Protein AF-A0A943MJM2-F1 (afdb_monomer)

Foldseek 3Di:
DVVVVVVVVVVVVVVVVVVPPPPPDPDDDPDPDDDPVLVVVVVVVVVVVVVPDDDPDQPPCPPPDDPPDDDDDDDPCVPVPDPDDDDPPPDDDD

Secondary structure (DSSP, 8-state):
-HHHHHHHHHHHHHHHHHTTTS----SPPSSSS--HHHHHHHHHHHHHHHHH------GGG--SPPTT------SGGGTS---S-SSTT-PPP-

Sequence (94 aa):
MKRLRKVVSLLLACSMIAGSTVTTALAASPTDEISEREIRNAELSRSVAAQGMVLLENENNALPIPQRSKIALYGVGAYASVKGGTGSGDVNQR

Radius of gyration: 25.71 Å; Cα contacts (8 Å, |Δi|>4): 10; chains: 1; bounding box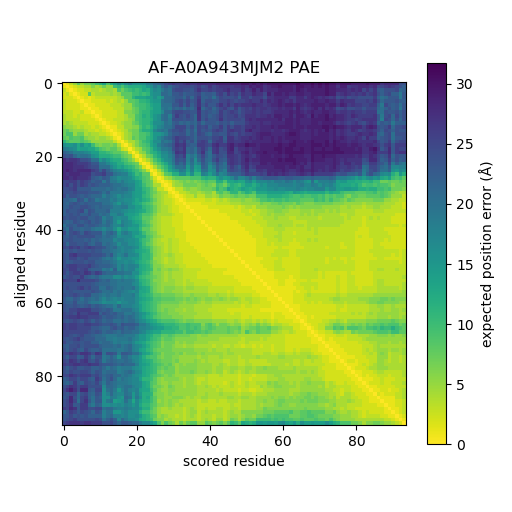: 44×50×71 Å

pLDDT: mean 84.32, std 15.55, range [47.06, 98.38]

Solvent-accessible surface area (backbone atoms only — not comparable to full-atom values): 6552 Å² total; per-residue (Å²): 114,74,66,58,54,54,53,54,54,50,53,57,54,52,54,61,63,72,62,64,87,77,72,86,78,88,70,78,74,96,58,92,69,87,48,72,67,51,56,55,48,51,55,50,50,54,53,52,54,61,70,69,61,78,86,86,79,68,68,92,61,62,64,77,73,64,85,92,62,92,78,88,88,76,68,66,59,76,83,58,64,80,90,68,68,83,62,95,79,58,63,90,85,125

Mean predicted aligned error: 11.88 Å

Structure (mmCIF, N/CA/C/O backbone):
data_AF-A0A943MJM2-F1
#
_entry.id   AF-A0A943MJM2-F1
#
loop_
_atom_site.group_PDB
_atom_site.id
_atom_site.type_symbol
_atom_site.label_atom_id
_atom_site.label_alt_id
_atom_site.label_comp_id
_atom_site.label_asym_id
_atom_site.label_entity_id
_atom_site.label_seq_id
_atom_site.pdbx_PDB_ins_code
_atom_site.Cartn_x
_atom_site.Cartn_y
_atom_site.Cartn_z
_atom_site.occupancy
_atom_site.B_iso_or_equiv
_atom_site.auth_seq_id
_atom_site.auth_comp_id
_atom_site.auth_asym_id
_atom_site.auth_atom_id
_atom_site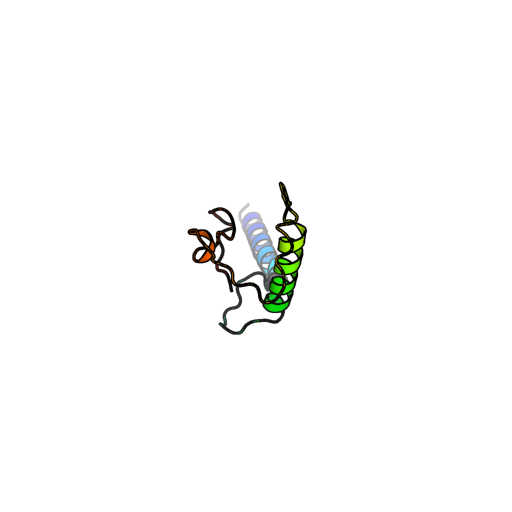.pdbx_PDB_model_num
ATOM 1 N N . MET A 1 1 ? 27.928 34.908 -46.972 1.00 57.44 1 MET A N 1
ATOM 2 C CA . MET A 1 1 ? 26.794 34.392 -46.158 1.00 57.44 1 MET A CA 1
ATOM 3 C C . MET A 1 1 ? 26.426 32.920 -46.402 1.00 57.44 1 MET A C 1
ATOM 5 O O . MET A 1 1 ? 26.147 32.225 -45.436 1.00 57.44 1 MET A O 1
ATOM 9 N N . LYS A 1 2 ? 26.434 32.398 -47.643 1.00 61.47 2 LYS A N 1
ATOM 10 C CA . LYS A 1 2 ? 26.038 30.995 -47.925 1.00 61.47 2 LYS A CA 1
ATOM 11 C C . LYS A 1 2 ? 26.984 29.932 -47.333 1.00 61.47 2 LYS A C 1
ATOM 13 O O . LYS A 1 2 ? 26.514 28.898 -46.882 1.00 61.47 2 LYS A O 1
ATOM 18 N N . ARG A 1 3 ? 28.300 30.193 -47.293 1.00 70.31 3 ARG A N 1
ATOM 19 C CA . ARG A 1 3 ? 29.290 29.283 -46.677 1.00 70.31 3 ARG A CA 1
ATOM 20 C C . ARG A 1 3 ? 29.182 29.238 -45.148 1.00 70.31 3 ARG A C 1
ATOM 22 O O . ARG A 1 3 ? 29.215 28.158 -44.585 1.00 70.31 3 ARG A O 1
ATOM 29 N N . LEU A 1 4 ? 28.943 30.381 -44.502 1.00 73.12 4 LEU A N 1
ATOM 30 C CA . LEU A 1 4 ? 28.768 30.463 -43.047 1.00 73.12 4 LEU A CA 1
ATOM 31 C C . LEU A 1 4 ? 27.546 29.662 -42.568 1.00 73.12 4 LEU A C 1
ATOM 33 O O . LEU A 1 4 ? 27.644 28.914 -41.607 1.00 73.12 4 LEU A O 1
ATOM 37 N N . ARG A 1 5 ? 26.429 29.725 -43.307 1.00 65.38 5 ARG A N 1
ATOM 38 C CA . ARG A 1 5 ? 25.230 28.917 -43.025 1.00 65.38 5 ARG A CA 1
ATOM 39 C C . ARG A 1 5 ? 25.492 27.408 -43.102 1.00 65.38 5 ARG A C 1
ATOM 41 O O . ARG A 1 5 ? 24.973 26.680 -42.269 1.00 65.38 5 ARG A O 1
ATOM 48 N N . LYS A 1 6 ? 26.326 26.958 -44.051 1.00 66.69 6 LYS A N 1
ATOM 49 C CA . LYS A 1 6 ? 26.714 25.542 -44.193 1.00 66.69 6 LYS A CA 1
ATOM 50 C C . LYS A 1 6 ? 27.622 25.058 -43.058 1.00 66.69 6 LYS A C 1
ATOM 52 O O . LYS A 1 6 ? 27.500 23.918 -42.630 1.00 66.69 6 LYS A O 1
ATOM 57 N N . VAL A 1 7 ? 28.517 25.918 -42.569 1.00 77.75 7 VAL A N 1
ATOM 58 C CA . VAL A 1 7 ? 29.408 25.589 -41.443 1.00 77.75 7 VAL A CA 1
ATOM 59 C C . VAL A 1 7 ? 28.622 25.530 -40.134 1.00 77.75 7 VAL A C 1
ATOM 61 O O . VAL A 1 7 ? 28.785 24.586 -39.370 1.00 77.75 7 VAL A O 1
ATOM 64 N N . VAL A 1 8 ? 27.706 26.478 -39.911 1.00 74.38 8 VAL A N 1
ATOM 65 C CA . VAL A 1 8 ? 26.842 26.487 -38.720 1.00 74.38 8 VAL A CA 1
ATOM 66 C C . VAL A 1 8 ? 25.896 25.281 -38.704 1.00 74.38 8 VAL A C 1
ATOM 68 O O . VAL A 1 8 ? 25.760 24.640 -37.666 1.00 74.38 8 VAL A O 1
ATOM 71 N N . SER A 1 9 ? 25.296 24.907 -39.842 1.00 68.19 9 SER A N 1
ATOM 72 C CA . SER A 1 9 ? 24.442 23.711 -39.913 1.00 68.19 9 SER A CA 1
ATOM 73 C C . SER A 1 9 ? 25.217 22.412 -39.681 1.00 68.19 9 SER A C 1
ATOM 75 O O . SER A 1 9 ? 24.691 21.492 -39.065 1.00 68.19 9 SER A O 1
ATOM 77 N N . LEU A 1 10 ? 26.467 22.335 -40.154 1.00 75.62 10 LEU A N 1
ATOM 78 C CA . LEU A 1 10 ? 27.314 21.156 -39.965 1.00 75.62 10 LEU A CA 1
ATOM 79 C C . LEU A 1 10 ? 27.762 21.010 -38.503 1.00 75.62 10 LEU A C 1
ATOM 81 O O . LEU A 1 10 ? 27.735 19.909 -37.966 1.00 75.62 10 LEU A O 1
ATOM 85 N N . LEU A 1 11 ? 28.107 22.118 -37.839 1.00 72.69 11 LEU A N 1
ATOM 86 C CA . LEU A 1 11 ? 28.460 22.118 -36.416 1.00 72.69 11 LEU A CA 1
ATOM 87 C C . LEU A 1 11 ? 27.279 21.709 -35.525 1.00 72.69 11 LEU A C 1
ATOM 89 O O . LEU A 1 11 ? 27.471 20.942 -34.585 1.00 72.69 11 LEU A O 1
ATOM 93 N N . LEU A 1 12 ? 26.063 22.163 -35.846 1.00 70.56 12 LEU A N 1
ATOM 94 C CA . LEU A 1 12 ? 24.854 21.783 -35.110 1.00 70.56 12 LEU A CA 1
ATOM 95 C C . LEU A 1 12 ? 24.478 20.305 -35.322 1.00 70.56 12 LEU A C 1
ATOM 97 O O . LEU A 1 12 ? 24.019 19.644 -34.397 1.00 70.56 12 LEU A O 1
ATOM 101 N N . ALA A 1 13 ? 24.704 19.759 -36.520 1.00 68.38 13 ALA A N 1
ATOM 102 C CA . ALA A 1 13 ? 24.493 18.335 -36.777 1.00 68.38 13 ALA A CA 1
ATOM 103 C C . ALA A 1 13 ? 25.513 17.460 -36.023 1.00 68.38 13 ALA A C 1
ATOM 105 O O . ALA A 1 13 ? 25.144 16.442 -35.441 1.00 68.38 13 ALA A O 1
ATOM 106 N N . CYS A 1 14 ? 26.782 17.876 -35.967 1.00 64.19 14 CYS A N 1
ATOM 107 C CA . CYS A 1 14 ? 27.818 17.148 -35.232 1.00 64.19 14 CYS A CA 1
ATOM 108 C C . CYS A 1 14 ? 27.611 17.178 -33.708 1.00 64.19 14 CYS A C 1
ATOM 110 O O . CYS A 1 14 ? 27.923 16.188 -33.044 1.00 64.19 14 CYS A O 1
ATOM 112 N N . SER A 1 15 ? 27.055 18.256 -33.139 1.00 65.88 15 SER A N 1
ATOM 113 C CA . SER A 1 15 ? 26.772 18.311 -31.697 1.00 65.88 15 SER A CA 1
ATOM 114 C C . SER A 1 15 ? 25.652 17.357 -31.270 1.00 65.88 15 SER A C 1
ATOM 116 O O . SER A 1 15 ? 25.699 16.835 -30.159 1.00 65.88 15 SER A O 1
ATOM 118 N N . MET A 1 16 ? 24.694 17.052 -32.155 1.00 62.53 16 MET A N 1
ATOM 119 C CA . MET A 1 16 ? 23.655 16.053 -31.871 1.00 62.53 16 MET A CA 1
ATOM 120 C C . MET A 1 16 ? 24.184 14.614 -31.912 1.00 62.53 16 MET A C 1
ATOM 122 O O . MET A 1 16 ? 23.662 13.761 -31.205 1.00 62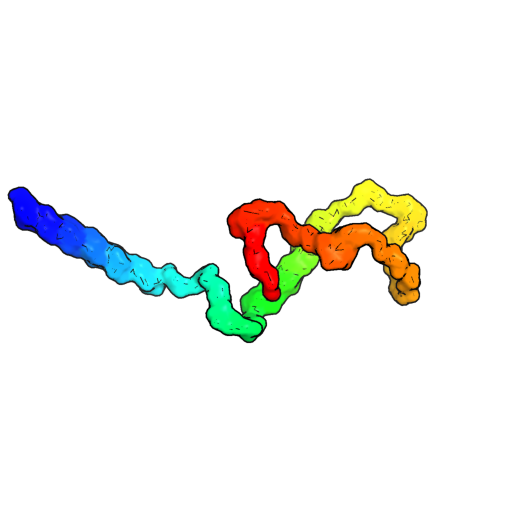.53 16 MET A O 1
ATOM 126 N N . ILE A 1 17 ? 25.244 14.344 -32.679 1.00 62.22 17 ILE A N 1
ATOM 127 C CA . ILE A 1 17 ? 25.854 13.006 -32.772 1.00 62.22 17 ILE A CA 1
ATOM 128 C C . ILE A 1 17 ? 26.758 12.734 -31.558 1.00 62.22 17 ILE A C 1
ATOM 130 O O . ILE A 1 17 ? 26.780 11.617 -31.038 1.00 62.22 17 ILE A O 1
ATOM 134 N N . ALA A 1 18 ? 27.450 13.758 -31.049 1.00 55.31 18 ALA A N 1
ATOM 135 C CA . ALA A 1 18 ? 28.294 13.643 -29.857 1.00 55.31 18 ALA A CA 1
ATOM 136 C C . ALA A 1 18 ? 27.502 13.561 -28.534 1.00 55.31 18 ALA A C 1
ATOM 138 O O . ALA A 1 18 ? 28.053 13.128 -27.526 1.00 55.31 18 ALA A O 1
ATOM 139 N N . GLY A 1 19 ? 26.217 13.937 -28.526 1.00 49.97 19 GLY A N 1
ATOM 140 C CA . GLY A 1 19 ? 25.335 13.807 -27.358 1.00 49.97 19 GLY A CA 1
ATOM 141 C C . GLY A 1 19 ? 24.752 12.402 -27.139 1.00 49.97 19 GLY A C 1
ATOM 142 O O . GLY A 1 19 ? 24.128 12.158 -26.111 1.00 49.97 19 GLY A O 1
ATOM 143 N N . SER A 1 20 ? 24.944 11.474 -28.083 1.00 50.06 20 SER A N 1
ATOM 144 C CA . SER A 1 20 ? 24.216 10.192 -28.132 1.00 50.06 20 SER A CA 1
ATOM 145 C C . SER A 1 20 ? 24.772 9.068 -27.245 1.00 50.06 20 SER A C 1
ATOM 147 O O . SER A 1 20 ? 24.192 7.985 -27.218 1.00 50.06 20 SER A O 1
ATOM 149 N N . THR A 1 21 ? 25.901 9.252 -26.554 1.00 47.53 21 THR A N 1
ATOM 150 C CA . THR A 1 21 ? 26.598 8.142 -25.868 1.00 47.53 21 THR A CA 1
ATOM 151 C C . THR A 1 21 ? 26.213 7.934 -24.398 1.00 47.53 21 THR A C 1
ATOM 153 O O . THR A 1 21 ? 26.734 7.013 -23.778 1.00 47.53 21 THR A O 1
ATOM 156 N N . VAL A 1 22 ? 25.279 8.711 -23.829 1.00 47.34 22 VAL A N 1
ATOM 157 C CA . VAL A 1 22 ? 24.850 8.563 -22.416 1.00 47.34 22 VAL A CA 1
ATOM 158 C C . VAL A 1 22 ? 23.325 8.677 -22.266 1.00 47.34 22 VAL A C 1
ATOM 160 O O . VAL A 1 22 ? 22.814 9.463 -21.475 1.00 47.34 22 VAL A O 1
ATOM 163 N N . THR A 1 23 ? 22.550 7.932 -23.058 1.00 47.06 23 THR A N 1
ATOM 164 C CA . THR A 1 23 ? 21.080 7.870 -22.865 1.00 47.06 23 THR A CA 1
ATOM 165 C C . THR A 1 23 ? 20.501 6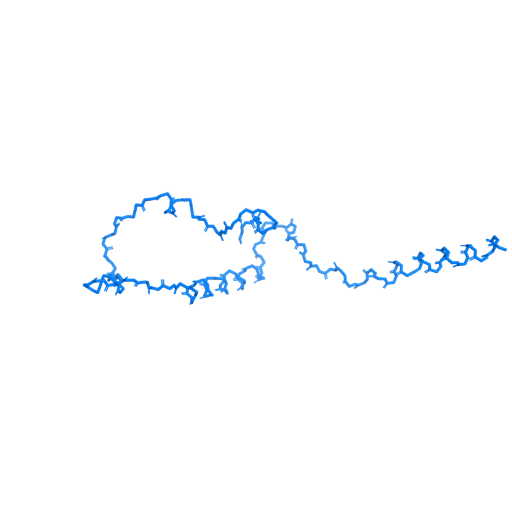.454 -22.888 1.00 47.06 23 THR A C 1
ATOM 167 O O . THR A 1 23 ? 19.295 6.268 -23.019 1.00 47.06 23 THR A O 1
ATOM 170 N N . THR A 1 24 ? 21.330 5.433 -22.684 1.00 51.44 24 THR A N 1
ATOM 171 C CA . THR 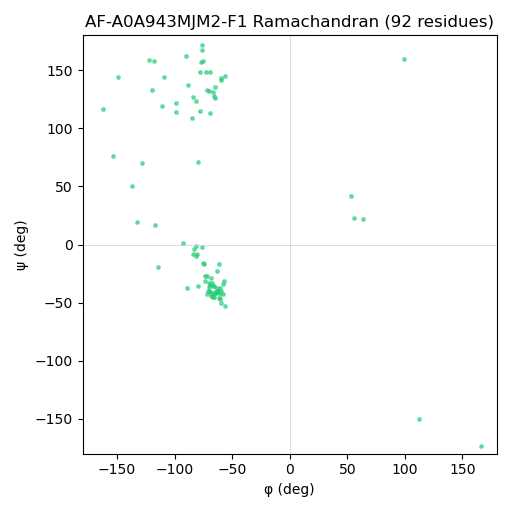A 1 24 ? 20.859 4.158 -22.127 1.00 51.44 24 THR A CA 1
ATOM 172 C C . THR A 1 24 ? 20.839 4.331 -20.597 1.00 51.44 24 THR A C 1
ATOM 174 O O . THR A 1 24 ? 21.819 4.770 -20.018 1.00 51.44 24 THR A O 1
ATOM 177 N N . ALA A 1 25 ? 19.799 4.089 -19.809 1.00 54.22 25 ALA A N 1
ATOM 178 C CA . ALA A 1 25 ? 18.468 3.573 -20.038 1.00 54.22 25 ALA A CA 1
ATOM 179 C C . ALA A 1 25 ? 17.614 3.953 -18.805 1.00 54.22 25 ALA A C 1
ATOM 181 O O . ALA A 1 25 ? 17.878 3.498 -17.694 1.00 54.22 25 ALA A O 1
ATOM 182 N N . LEU A 1 26 ? 16.578 4.772 -18.989 1.00 58.41 26 LEU A N 1
ATOM 183 C CA . LEU A 1 26 ? 15.489 4.955 -18.008 1.00 58.41 26 LEU A CA 1
ATOM 184 C C . LEU A 1 26 ? 14.141 4.502 -18.586 1.00 58.41 26 LEU A C 1
ATOM 186 O O . LEU A 1 26 ? 13.084 4.837 -18.065 1.00 58.41 26 LEU A O 1
ATOM 190 N N . ALA A 1 27 ? 14.177 3.730 -19.671 1.00 65.00 27 ALA A N 1
ATOM 191 C CA . ALA A 1 27 ? 12.987 3.126 -20.241 1.00 65.00 27 ALA A CA 1
ATOM 192 C C . ALA A 1 27 ? 12.514 1.932 -19.394 1.00 65.00 27 ALA A C 1
ATOM 194 O O . ALA A 1 27 ? 13.282 1.327 -18.631 1.00 65.00 27 ALA A O 1
ATOM 195 N N . ALA A 1 28 ? 11.232 1.599 -19.547 1.00 67.38 28 ALA A N 1
ATOM 196 C CA . ALA A 1 28 ? 10.678 0.339 -19.070 1.00 67.38 28 ALA A CA 1
ATOM 197 C C . ALA A 1 28 ? 11.464 -0.837 -19.674 1.00 67.38 28 ALA A C 1
ATOM 199 O O . ALA A 1 28 ? 11.929 -0.747 -20.814 1.00 67.38 28 ALA A O 1
ATOM 200 N N . SER A 1 29 ? 11.640 -1.925 -18.918 1.00 73.06 29 SER A N 1
ATOM 201 C CA . SER A 1 29 ? 12.322 -3.101 -19.464 1.00 73.06 29 SER A CA 1
ATOM 202 C C . SER A 1 29 ? 11.475 -3.685 -20.603 1.00 73.06 29 SER A C 1
ATOM 204 O O . SER A 1 29 ? 10.261 -3.806 -20.433 1.00 73.06 29 SER A O 1
ATOM 206 N N . PRO A 1 30 ? 12.086 -4.050 -21.743 1.00 80.75 30 PRO A N 1
ATOM 207 C CA . PRO A 1 30 ? 11.366 -4.532 -22.923 1.00 80.75 30 PRO A CA 1
ATOM 208 C C . PRO A 1 30 ? 10.878 -5.983 -22.789 1.00 80.75 30 PRO A C 1
ATOM 210 O O . PRO A 1 30 ? 10.267 -6.502 -23.717 1.00 80.75 30 PRO A O 1
ATOM 213 N N . THR A 1 31 ? 11.183 -6.644 -21.670 1.00 86.62 31 THR A N 1
ATOM 214 C CA . THR A 1 31 ? 10.816 -8.028 -21.365 1.00 86.62 31 THR A CA 1
ATOM 215 C C . THR A 1 31 ? 9.913 -8.090 -20.134 1.00 86.62 31 THR A C 1
ATOM 217 O O . THR A 1 31 ? 9.930 -7.186 -19.289 1.00 86.62 31 THR A O 1
ATOM 220 N N . ASP A 1 32 ? 9.165 -9.190 -20.029 1.00 85.75 32 ASP A N 1
ATOM 221 C CA . ASP A 1 32 ? 8.308 -9.513 -18.879 1.00 85.75 32 ASP A CA 1
ATOM 222 C C . ASP A 1 32 ? 9.084 -10.143 -17.708 1.00 85.75 32 ASP A C 1
ATOM 224 O O . ASP A 1 32 ? 8.514 -10.444 -16.661 1.00 85.75 32 ASP A O 1
ATOM 228 N N . GLU A 1 33 ? 10.394 -10.349 -17.861 1.00 90.44 33 GLU A N 1
ATOM 229 C CA . GLU A 1 33 ? 11.241 -10.823 -16.771 1.00 90.44 33 GLU A CA 1
ATOM 230 C C . GLU A 1 33 ? 11.399 -9.734 -15.704 1.00 90.44 33 GLU A C 1
ATOM 232 O O . GLU A 1 33 ? 11.730 -8.581 -16.006 1.00 90.44 33 GLU A O 1
ATOM 237 N N . ILE A 1 34 ? 11.202 -10.118 -14.440 1.00 89.75 34 ILE A N 1
ATOM 238 C CA . ILE A 1 34 ? 11.437 -9.233 -13.300 1.00 89.75 34 ILE A CA 1
ATOM 239 C C . ILE A 1 34 ? 12.943 -8.996 -13.188 1.00 89.75 34 ILE A C 1
ATOM 241 O O . ILE A 1 34 ? 13.717 -9.899 -12.869 1.00 89.75 34 ILE A O 1
ATOM 245 N N . SER A 1 35 ? 13.362 -7.759 -13.425 1.00 90.38 35 SER A N 1
ATOM 246 C CA . SER A 1 35 ? 14.753 -7.353 -13.269 1.00 90.38 35 SER A CA 1
ATOM 247 C C . SER A 1 35 ? 15.122 -7.162 -11.800 1.00 90.38 35 SER A C 1
ATOM 249 O O . SER A 1 35 ? 14.295 -6.812 -10.956 1.00 90.38 35 SER A O 1
ATOM 251 N N . GLU A 1 36 ? 16.413 -7.261 -11.490 1.00 92.06 36 GLU A N 1
ATOM 252 C CA . GLU A 1 36 ? 16.909 -6.979 -10.139 1.00 92.06 36 GLU A CA 1
ATOM 253 C C . GLU A 1 36 ? 16.558 -5.565 -9.647 1.00 92.06 36 GLU A C 1
ATOM 255 O O . GLU A 1 36 ? 16.375 -5.341 -8.451 1.00 92.06 36 GLU A O 1
ATOM 260 N N . ARG A 1 37 ? 16.468 -4.588 -10.561 1.00 90.50 37 ARG A N 1
ATOM 261 C CA . ARG A 1 37 ? 16.078 -3.211 -10.227 1.00 90.50 37 ARG A CA 1
ATOM 262 C C . ARG A 1 37 ? 14.661 -3.162 -9.662 1.00 90.50 37 ARG A C 1
ATOM 264 O O . ARG A 1 37 ? 14.420 -2.403 -8.729 1.00 90.50 37 ARG A O 1
ATOM 271 N N . GLU A 1 38 ? 13.743 -3.942 -10.222 1.00 91.56 38 GLU A N 1
ATOM 272 C CA . GLU A 1 38 ? 12.351 -3.992 -9.767 1.00 91.56 38 GLU A CA 1
ATOM 273 C C . GLU A 1 38 ? 12.241 -4.629 -8.396 1.00 91.56 38 GLU A C 1
ATOM 275 O O . GLU A 1 38 ? 11.603 -4.048 -7.528 1.00 91.56 38 GLU A O 1
ATOM 280 N N . ILE A 1 39 ? 12.947 -5.739 -8.168 1.00 93.88 39 ILE A N 1
ATOM 281 C CA . ILE A 1 39 ? 12.990 -6.405 -6.860 1.00 93.88 39 ILE A CA 1
ATOM 282 C C . ILE A 1 39 ? 13.473 -5.419 -5.790 1.00 93.88 39 ILE A C 1
ATOM 284 O O . ILE A 1 39 ? 12.770 -5.170 -4.809 1.00 93.88 39 ILE A O 1
ATOM 288 N N . ARG A 1 40 ? 14.625 -4.773 -6.022 1.00 96.00 40 ARG A N 1
ATOM 289 C CA . ARG A 1 40 ? 15.185 -3.798 -5.071 1.00 96.00 40 ARG A CA 1
ATOM 290 C C . ARG A 1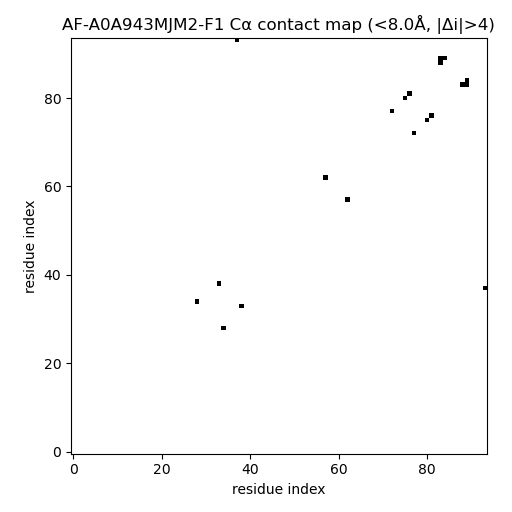 40 ? 14.250 -2.611 -4.831 1.00 96.00 40 ARG A C 1
ATOM 292 O O . ARG A 1 40 ? 14.082 -2.174 -3.695 1.00 96.00 40 ARG A O 1
ATOM 299 N N . ASN A 1 41 ? 13.632 -2.078 -5.884 1.00 94.19 41 ASN A N 1
ATOM 300 C CA . ASN A 1 41 ? 12.735 -0.930 -5.758 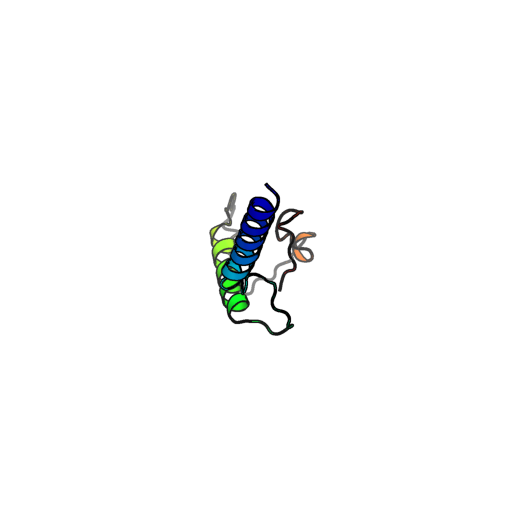1.00 94.19 41 ASN A CA 1
ATOM 301 C C . ASN A 1 41 ? 11.390 -1.297 -5.116 1.00 94.19 41 ASN A C 1
ATOM 303 O O . ASN A 1 41 ? 10.817 -0.454 -4.426 1.00 94.19 41 ASN A O 1
ATOM 307 N N . ALA A 1 42 ? 10.889 -2.519 -5.305 1.00 94.19 42 ALA A N 1
ATOM 308 C CA . ALA A 1 42 ? 9.679 -3.012 -4.653 1.00 94.19 42 ALA A CA 1
ATOM 309 C C . ALA A 1 42 ? 9.893 -3.153 -3.140 1.00 94.19 42 ALA A C 1
ATOM 311 O O . ALA A 1 42 ? 9.073 -2.677 -2.350 1.00 94.19 42 ALA A O 1
ATOM 312 N N . GLU A 1 43 ? 11.030 -3.720 -2.726 1.00 96.88 43 GLU A N 1
ATOM 313 C CA . GLU A 1 43 ? 11.429 -3.799 -1.315 1.00 96.88 43 GLU A CA 1
ATOM 314 C C . GLU A 1 43 ? 11.571 -2.407 -0.689 1.00 96.88 43 GLU A C 1
ATOM 316 O O . GLU A 1 43 ? 11.000 -2.137 0.376 1.00 96.88 43 GLU A O 1
ATOM 321 N N . LEU A 1 44 ? 12.261 -1.495 -1.383 1.00 97.12 44 LEU A N 1
ATOM 322 C CA . LEU A 1 44 ? 12.405 -0.111 -0.942 1.00 97.12 44 LEU A CA 1
ATOM 323 C C . LEU A 1 44 ? 11.039 0.574 -0.812 1.00 97.12 44 LEU A C 1
ATOM 325 O O . LEU A 1 44 ? 10.733 1.120 0.247 1.00 97.12 44 LEU A O 1
ATOM 329 N N . SER A 1 45 ? 10.195 0.492 -1.843 1.00 95.62 45 SER A N 1
ATOM 330 C CA . SER A 1 45 ? 8.860 1.107 -1.856 1.00 95.62 45 SER A CA 1
ATOM 331 C C . SER A 1 45 ? 7.998 0.596 -0.706 1.00 95.62 45 SER A C 1
ATOM 333 O O . SER A 1 45 ? 7.359 1.391 -0.021 1.00 95.62 45 SER A O 1
ATOM 335 N N . ARG A 1 46 ? 8.034 -0.714 -0.429 1.00 96.19 46 ARG A N 1
ATOM 336 C CA . ARG A 1 46 ? 7.324 -1.317 0.706 1.00 96.19 46 ARG A CA 1
ATOM 337 C C . ARG A 1 46 ? 7.805 -0.753 2.042 1.00 96.19 46 ARG A C 1
ATOM 339 O O . ARG A 1 46 ? 6.979 -0.424 2.891 1.00 96.19 46 ARG A O 1
ATOM 346 N N . SER A 1 47 ? 9.120 -0.642 2.235 1.00 98.00 47 SER A N 1
ATOM 347 C CA . SER A 1 47 ? 9.686 -0.124 3.487 1.00 98.00 47 SER A CA 1
ATOM 348 C C . SER A 1 47 ? 9.350 1.354 3.715 1.00 98.00 47 SER A C 1
ATOM 350 O O . SER A 1 47 ? 8.903 1.718 4.801 1.00 98.00 47 SER A O 1
ATOM 352 N N . VAL A 1 48 ? 9.480 2.188 2.681 1.00 97.81 48 VAL A N 1
ATOM 353 C CA . VAL A 1 48 ? 9.185 3.625 2.753 1.00 97.81 48 VAL A CA 1
ATOM 354 C C . VAL A 1 48 ? 7.690 3.862 2.953 1.00 97.81 48 VAL A C 1
ATOM 356 O O . VAL A 1 48 ? 7.318 4.672 3.798 1.00 97.81 48 VAL A O 1
ATOM 359 N N . ALA A 1 49 ? 6.824 3.121 2.253 1.00 96.12 49 ALA A N 1
ATOM 360 C CA . ALA A 1 49 ? 5.378 3.206 2.451 1.00 96.12 49 ALA A CA 1
ATOM 361 C C . ALA A 1 49 ? 4.980 2.858 3.893 1.00 96.12 49 ALA A C 1
ATOM 363 O O . ALA A 1 49 ? 4.145 3.544 4.476 1.00 96.12 49 ALA A O 1
ATOM 364 N N . ALA A 1 50 ? 5.612 1.842 4.494 1.00 97.06 50 ALA A N 1
ATOM 365 C CA . ALA A 1 50 ? 5.373 1.487 5.890 1.00 97.06 50 ALA A CA 1
ATOM 366 C C . ALA A 1 50 ? 5.800 2.595 6.866 1.00 97.06 50 ALA A C 1
ATOM 368 O O . ALA A 1 50 ? 5.069 2.885 7.810 1.00 97.06 50 ALA A O 1
ATOM 369 N N . GLN A 1 51 ? 6.949 3.231 6.625 1.00 98.19 51 GLN A N 1
ATOM 370 C CA . GLN A 1 51 ? 7.453 4.335 7.453 1.00 98.19 51 GLN A CA 1
ATOM 371 C C . GLN A 1 51 ? 6.661 5.637 7.273 1.00 98.19 51 GLN A C 1
ATOM 373 O O . GLN A 1 51 ? 6.621 6.457 8.184 1.00 98.19 51 GLN A O 1
ATOM 378 N N . GLY A 1 52 ? 6.039 5.834 6.108 1.00 97.38 52 GLY A N 1
ATOM 379 C CA . GLY A 1 52 ? 5.236 7.017 5.800 1.00 97.38 52 GLY A CA 1
ATOM 380 C C . GLY A 1 52 ? 3.806 6.986 6.351 1.00 97.38 52 GLY A C 1
ATOM 381 O O . GLY A 1 52 ? 3.115 8.000 6.276 1.00 97.38 52 GLY A O 1
ATOM 382 N N . MET A 1 53 ? 3.336 5.851 6.883 1.00 97.56 53 MET A N 1
ATOM 383 C CA . MET A 1 53 ? 2.003 5.755 7.485 1.00 97.56 53 MET A CA 1
ATOM 384 C C . MET A 1 53 ? 1.942 6.506 8.820 1.00 97.56 53 MET A C 1
ATOM 386 O O . MET A 1 53 ? 2.793 6.327 9.687 1.00 97.56 53 MET A O 1
ATOM 390 N N . VAL A 1 54 ? 0.892 7.309 9.009 1.00 98.06 54 VAL A N 1
ATOM 391 C CA . VAL A 1 54 ? 0.656 8.071 10.243 1.00 98.06 54 VAL A CA 1
ATOM 392 C C . VAL A 1 54 ? -0.554 7.493 10.972 1.00 98.06 54 VAL A C 1
ATOM 394 O O . VAL A 1 54 ? -1.663 7.489 10.440 1.00 98.06 54 VAL A O 1
ATOM 397 N N . LEU A 1 55 ? -0.342 7.010 12.198 1.00 97.94 55 LEU A N 1
ATOM 398 C CA . LEU A 1 55 ? -1.416 6.568 13.085 1.00 97.94 55 LEU A CA 1
ATOM 399 C C . LEU A 1 55 ? -2.083 7.793 13.717 1.00 97.94 55 LEU A C 1
ATOM 401 O O . LEU A 1 55 ? -1.442 8.516 14.475 1.00 97.94 55 LEU A O 1
ATOM 405 N N . LEU A 1 56 ? -3.354 8.022 13.394 1.00 98.38 56 LEU A N 1
ATOM 406 C CA . LEU A 1 56 ? -4.108 9.170 13.906 1.00 98.38 56 LEU A CA 1
ATOM 407 C C . LEU A 1 56 ? -4.820 8.858 15.228 1.00 98.38 56 LEU A C 1
ATOM 409 O O . LEU A 1 56 ? -4.860 9.702 16.116 1.00 98.38 56 LEU A O 1
ATOM 413 N N . GLU A 1 57 ? -5.348 7.642 15.372 1.00 98.12 57 GLU A N 1
ATOM 414 C CA . GLU A 1 57 ? -6.135 7.211 16.527 1.00 98.12 57 GLU A CA 1
ATOM 415 C C . GLU A 1 57 ? -5.946 5.708 16.771 1.00 98.12 57 GLU A C 1
ATOM 417 O O . GLU A 1 57 ? -5.800 4.934 15.823 1.00 98.12 57 GLU A O 1
ATOM 422 N N . ASN A 1 58 ? -5.920 5.293 18.042 1.00 98.19 58 ASN A N 1
ATOM 423 C CA . ASN A 1 58 ? -5.805 3.888 18.442 1.00 98.19 58 ASN A CA 1
ATOM 424 C C . ASN A 1 58 ? -6.438 3.653 19.820 1.00 98.19 58 ASN A C 1
ATOM 426 O O . ASN A 1 58 ? -5.744 3.525 20.830 1.00 98.19 58 ASN A O 1
ATOM 430 N N . GLU A 1 59 ? -7.766 3.615 19.872 1.00 98.25 59 GLU A N 1
ATOM 431 C CA . GLU A 1 59 ? -8.483 3.292 21.103 1.00 98.25 59 GLU A CA 1
ATOM 432 C C . GLU A 1 59 ? -8.365 1.803 21.456 1.00 98.25 59 GLU A C 1
ATOM 434 O O . GLU A 1 59 ? -8.283 0.934 20.586 1.00 98.25 59 GLU A O 1
ATOM 439 N N . ASN A 1 60 ? -8.378 1.495 22.756 1.00 97.31 60 ASN A N 1
ATOM 440 C CA . ASN A 1 60 ? -8.383 0.125 23.286 1.00 97.31 60 ASN A CA 1
ATOM 441 C C . ASN A 1 60 ? -7.225 -0.770 22.804 1.00 97.31 60 ASN A C 1
ATOM 443 O O . ASN A 1 60 ? -7.336 -1.993 22.860 1.00 97.31 60 ASN A O 1
ATOM 447 N N . ASN A 1 61 ? -6.107 -0.183 22.361 1.00 96.06 61 ASN A N 1
ATOM 448 C CA . ASN A 1 61 ? -4.975 -0.910 21.774 1.00 96.06 61 ASN A CA 1
ATOM 449 C C . ASN A 1 61 ? -5.401 -1.824 20.608 1.00 96.06 61 ASN A C 1
ATOM 451 O O . ASN A 1 61 ? -4.946 -2.964 20.507 1.00 96.06 61 ASN A O 1
ATOM 455 N N . ALA A 1 62 ? -6.293 -1.338 19.738 1.00 96.31 62 ALA A N 1
ATOM 456 C CA . ALA A 1 62 ? -6.779 -2.090 18.580 1.00 96.31 62 ALA A CA 1
ATOM 457 C C . ALA A 1 62 ? -5.644 -2.533 17.635 1.00 96.31 62 ALA A C 1
ATOM 459 O O . ALA A 1 62 ? -5.709 -3.610 17.038 1.00 96.31 62 ALA A O 1
ATOM 460 N N . LEU A 1 63 ? -4.596 -1.713 17.511 1.00 96.69 63 LEU A N 1
ATOM 461 C CA . LEU A 1 63 ? -3.349 -2.058 16.831 1.00 96.69 63 LEU A CA 1
ATOM 462 C C . LEU A 1 63 ? -2.199 -2.232 17.842 1.00 96.69 63 LEU A C 1
ATOM 464 O O . LEU A 1 63 ? -2.118 -1.451 18.796 1.00 96.69 63 LEU A O 1
ATOM 468 N N . PRO A 1 64 ? -1.267 -3.186 17.610 1.00 96.31 64 PRO A N 1
ATOM 469 C CA . PRO A 1 64 ? -1.180 -4.087 16.452 1.00 96.31 64 PRO A CA 1
ATOM 470 C C . PRO A 1 64 ? -2.170 -5.260 16.520 1.00 96.31 64 PRO A C 1
ATOM 472 O O . PRO A 1 64 ? -2.458 -5.786 17.592 1.00 96.31 64 PRO A O 1
ATOM 475 N N . ILE A 1 65 ? -2.641 -5.724 15.358 1.00 96.69 65 ILE A N 1
ATOM 476 C CA . ILE A 1 65 ? -3.540 -6.883 15.293 1.00 96.69 65 ILE A CA 1
ATOM 477 C C . ILE A 1 65 ? -2.779 -8.140 15.754 1.00 96.69 65 ILE A C 1
ATOM 479 O O . ILE A 1 65 ? -1.718 -8.439 15.193 1.00 96.69 65 ILE A O 1
ATOM 483 N N . PRO A 1 66 ? -3.305 -8.916 16.721 1.00 94.56 66 PRO A N 1
ATOM 484 C CA . PRO A 1 66 ? -2.652 -10.134 17.178 1.00 94.56 66 PRO A CA 1
ATOM 485 C C . PRO A 1 66 ? -2.468 -11.149 16.048 1.00 94.56 66 PRO A C 1
ATOM 487 O O . PRO A 1 66 ? -3.337 -11.333 15.186 1.00 94.56 66 PRO A O 1
ATOM 490 N N . GLN A 1 67 ? -1.342 -11.857 16.072 1.00 95.00 67 GLN A N 1
ATOM 491 C CA . GLN A 1 67 ? -1.037 -12.874 15.074 1.00 95.00 67 GLN A CA 1
ATOM 492 C C . GLN A 1 67 ? -2.112 -13.977 15.075 1.00 95.00 67 GLN A C 1
ATOM 494 O O . GLN A 1 67 ? -2.587 -14.389 16.130 1.00 95.00 67 GLN A O 1
ATOM 499 N N . ARG A 1 68 ? -2.478 -14.481 13.886 1.00 93.62 68 ARG A N 1
ATOM 500 C CA . ARG A 1 68 ? -3.516 -15.520 13.684 1.00 93.62 68 ARG A CA 1
ATOM 501 C C . ARG A 1 68 ? -4.941 -15.115 14.102 1.00 93.62 68 ARG A C 1
ATOM 503 O O . ARG A 1 68 ? -5.789 -15.983 14.302 1.00 93.62 68 ARG A O 1
ATOM 510 N N . SER A 1 69 ? -5.232 -13.819 14.179 1.00 94.69 69 SER A N 1
ATOM 511 C CA . SER A 1 69 ? -6.604 -13.327 14.346 1.00 94.69 69 SER A CA 1
ATOM 512 C C . SER A 1 69 ? -7.447 -13.561 13.090 1.00 94.69 69 SER A C 1
ATOM 514 O O . SER A 1 69 ? -6.943 -13.494 11.968 1.00 94.69 69 SER A O 1
ATOM 516 N N . LYS A 1 70 ? -8.753 -13.791 13.265 1.00 96.69 70 LYS A N 1
ATOM 517 C CA . LYS A 1 70 ? -9.720 -13.731 12.160 1.00 96.69 70 LYS A CA 1
ATOM 518 C C . LYS A 1 70 ? -10.093 -12.271 11.927 1.00 96.69 70 LYS A C 1
ATOM 520 O O . LYS A 1 70 ? -10.545 -11.607 12.853 1.00 96.69 70 LYS A O 1
ATOM 525 N N . ILE A 1 71 ? -9.904 -11.791 10.704 1.00 94.94 71 ILE A N 1
ATOM 526 C CA . ILE A 1 71 ? -10.157 -10.401 10.320 1.00 94.94 71 ILE A CA 1
ATOM 527 C C . ILE A 1 71 ? -11.211 -10.407 9.218 1.00 94.94 71 ILE A C 1
ATOM 529 O O . ILE A 1 71 ? -11.096 -11.165 8.256 1.00 94.94 71 ILE A O 1
ATOM 533 N N . ALA A 1 72 ? -12.222 -9.555 9.353 1.00 95.81 72 ALA A N 1
ATOM 534 C CA . ALA A 1 72 ? -13.129 -9.239 8.261 1.00 95.81 72 ALA A CA 1
ATOM 535 C C . ALA A 1 72 ? -12.675 -7.917 7.630 1.00 95.81 72 ALA A C 1
ATOM 537 O O . ALA A 1 72 ? -12.672 -6.881 8.293 1.00 95.81 72 ALA A O 1
ATOM 538 N N . LEU A 1 73 ? -12.232 -7.973 6.373 1.00 95.00 73 LEU A N 1
ATOM 539 C CA . LEU A 1 73 ? -11.727 -6.820 5.631 1.00 95.00 73 LEU A CA 1
ATOM 540 C C . LEU A 1 73 ? -12.834 -6.277 4.721 1.00 95.00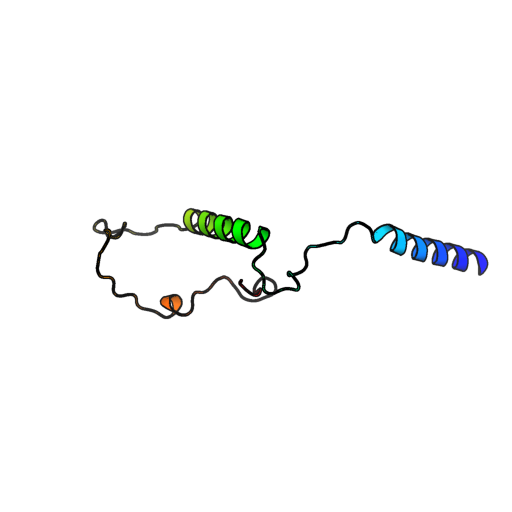 73 LEU A C 1
ATOM 542 O O . LEU A 1 73 ? -13.344 -7.003 3.871 1.00 95.00 73 LEU A O 1
ATOM 546 N N . TYR A 1 74 ? -13.193 -5.006 4.896 1.00 95.25 74 TYR A N 1
ATOM 547 C CA . TYR A 1 74 ? -14.283 -4.354 4.167 1.00 95.25 74 TYR A CA 1
ATOM 548 C C . TYR A 1 74 ? -13.795 -3.120 3.394 1.00 95.25 74 TYR A C 1
ATOM 550 O O . TYR A 1 74 ? -12.781 -2.519 3.741 1.00 95.25 74 TYR A O 1
ATOM 558 N N . GLY A 1 75 ? -14.566 -2.716 2.377 1.00 96.19 75 GLY A N 1
ATOM 559 C CA . GLY A 1 75 ? -14.348 -1.492 1.596 1.00 96.19 75 GLY A CA 1
ATOM 560 C C . GLY A 1 75 ? -13.636 -1.704 0.253 1.00 96.19 75 GLY A C 1
ATOM 561 O O . GLY A 1 75 ? -12.965 -2.706 0.031 1.00 96.19 75 GLY A O 1
ATOM 562 N N . VAL A 1 76 ? -13.782 -0.737 -0.660 1.00 96.06 76 VAL A N 1
ATOM 563 C CA . VAL A 1 76 ? -13.259 -0.818 -2.042 1.00 96.06 76 VAL A CA 1
ATOM 564 C C . VAL A 1 76 ? -11.732 -0.898 -2.086 1.00 96.06 76 VAL A C 1
ATOM 566 O O . VAL A 1 76 ? -11.174 -1.662 -2.869 1.00 96.06 76 VAL A O 1
ATOM 569 N N . GLY A 1 77 ? -11.046 -0.180 -1.192 1.00 93.38 77 GLY A N 1
ATOM 570 C CA . GLY A 1 77 ? -9.581 -0.175 -1.127 1.00 93.38 77 GLY A CA 1
ATOM 571 C C . GLY A 1 77 ? -8.952 -1.542 -0.827 1.00 93.38 77 GLY A C 1
ATOM 572 O O . GLY A 1 77 ? -7.764 -1.725 -1.094 1.00 93.38 77 GLY A O 1
ATOM 573 N N . ALA A 1 78 ? -9.737 -2.504 -0.322 1.00 93.94 78 ALA A N 1
ATOM 574 C CA . ALA A 1 78 ? -9.286 -3.866 -0.049 1.00 93.94 78 ALA A CA 1
ATOM 575 C C . ALA A 1 78 ? -9.014 -4.682 -1.323 1.00 93.94 78 ALA A C 1
ATOM 577 O O . ALA A 1 78 ? -8.119 -5.521 -1.318 1.00 93.94 78 ALA A O 1
ATOM 578 N N . TYR A 1 79 ? -9.773 -4.445 -2.400 1.00 93.00 79 TYR A N 1
ATOM 579 C CA . TYR A 1 79 ? -9.603 -5.144 -3.683 1.00 93.00 79 TYR A CA 1
ATOM 580 C C . TYR A 1 79 ? -9.140 -4.221 -4.819 1.00 93.00 79 TYR A C 1
ATOM 582 O O . TYR A 1 79 ? -8.622 -4.700 -5.823 1.00 93.00 79 TYR A O 1
ATOM 590 N N . ALA A 1 80 ? -9.317 -2.906 -4.671 1.00 92.44 80 ALA A N 1
ATOM 591 C CA . ALA A 1 80 ? -8.906 -1.883 -5.626 1.00 92.44 80 ALA A CA 1
ATOM 592 C C . ALA A 1 80 ? -8.085 -0.805 -4.902 1.00 92.44 80 ALA A C 1
ATOM 594 O O . ALA A 1 80 ? -8.544 0.314 -4.664 1.00 92.44 80 ALA A O 1
ATOM 595 N N . SER A 1 81 ? -6.872 -1.172 -4.486 1.00 92.06 81 SER A N 1
ATOM 596 C CA . SER A 1 81 ? -5.979 -0.276 -3.749 1.00 92.06 81 SER A CA 1
ATOM 597 C C . SER A 1 81 ? -5.514 0.899 -4.616 1.00 92.06 81 SER A C 1
ATOM 599 O O . SER A 1 81 ? -5.035 0.721 -5.735 1.00 92.06 81 SER A O 1
ATOM 601 N N . VAL A 1 82 ? -5.623 2.116 -4.082 1.00 92.50 82 VAL A N 1
ATOM 602 C CA . VAL A 1 82 ? -5.187 3.340 -4.765 1.00 92.50 82 VAL A CA 1
ATOM 603 C C . VAL A 1 82 ? -3.698 3.553 -4.511 1.00 92.50 82 VAL A C 1
ATOM 605 O O . VAL A 1 82 ? -3.288 3.901 -3.407 1.00 92.50 82 VAL A O 1
ATOM 608 N N . LYS A 1 83 ? -2.882 3.351 -5.546 1.00 90.56 83 LYS A N 1
ATOM 609 C CA . LYS A 1 83 ? -1.418 3.517 -5.497 1.00 90.56 83 LYS A CA 1
ATOM 610 C C . LYS A 1 83 ? -0.934 4.971 -5.490 1.00 90.56 83 LYS A C 1
ATOM 612 O O . LYS A 1 83 ? 0.233 5.225 -5.211 1.00 90.56 83 LYS A O 1
ATOM 6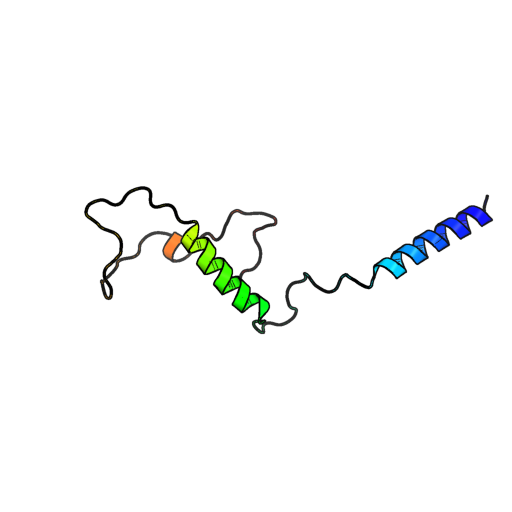17 N N . GLY A 1 84 ? -1.802 5.911 -5.855 1.00 92.44 84 GLY A N 1
ATOM 618 C CA . GLY A 1 84 ? -1.468 7.322 -6.017 1.00 92.44 84 GLY A CA 1
ATOM 619 C C . GLY A 1 84 ? -2.557 8.085 -6.769 1.00 92.44 84 GLY A C 1
ATOM 620 O O . GLY A 1 84 ? -3.624 7.543 -7.051 1.00 92.44 84 GLY A O 1
ATOM 621 N N . GLY A 1 85 ? -2.281 9.351 -7.082 1.00 94.56 85 GLY A N 1
ATOM 622 C CA . GLY A 1 85 ? -3.145 10.170 -7.934 1.00 94.56 85 GLY A CA 1
ATOM 623 C C . GLY A 1 85 ? -3.018 9.823 -9.421 1.00 94.56 85 GLY A C 1
ATOM 624 O O . GLY A 1 85 ? -2.139 9.070 -9.835 1.00 94.56 85 GLY A O 1
ATOM 625 N N . THR A 1 86 ? -3.891 10.413 -10.233 1.00 94.12 86 THR A N 1
ATOM 626 C CA . THR A 1 86 ? -3.869 10.287 -11.697 1.00 94.12 86 THR A CA 1
ATOM 627 C C . THR A 1 86 ? -2.765 11.142 -12.333 1.00 94.12 86 THR A C 1
ATOM 629 O O . THR A 1 86 ? -2.254 12.073 -11.710 1.00 94.12 86 THR A O 1
ATOM 632 N N . GLY A 1 87 ? -2.474 10.920 -13.617 1.00 95.69 87 GLY A N 1
ATOM 633 C CA . GLY A 1 87 ? -1.615 11.795 -14.426 1.00 95.69 87 GLY A CA 1
ATOM 634 C C . GLY A 1 87 ? -0.294 11.136 -14.810 1.00 95.69 87 GLY A C 1
ATOM 635 O O . GLY A 1 87 ? -0.224 9.922 -14.951 1.00 95.69 87 GLY A O 1
ATOM 636 N N . SER A 1 88 ? 0.770 11.923 -14.987 1.00 93.50 88 SER A N 1
ATOM 637 C CA . SER A 1 88 ? 2.070 11.406 -15.455 1.00 93.50 88 SER A CA 1
ATOM 638 C C . SER A 1 88 ? 2.728 10.407 -14.496 1.00 93.50 88 SER A C 1
ATOM 640 O O . SER A 1 88 ? 3.552 9.605 -14.927 1.00 93.50 88 SER A O 1
ATOM 642 N N . GLY A 1 89 ? 2.366 10.450 -13.210 1.00 90.81 89 GLY A N 1
ATOM 643 C CA . GLY A 1 89 ? 2.806 9.487 -12.198 1.00 90.81 89 GLY A CA 1
ATOM 644 C C . GLY A 1 89 ? 1.974 8.201 -12.152 1.00 90.81 89 GLY A C 1
ATOM 645 O O . GLY A 1 89 ? 2.354 7.256 -11.461 1.00 90.81 89 GLY A O 1
ATOM 646 N N . ASP A 1 90 ? 0.861 8.134 -12.886 1.00 92.62 90 ASP A N 1
ATOM 647 C CA . ASP A 1 90 ? 0.021 6.942 -12.977 1.00 92.62 90 ASP A CA 1
ATOM 648 C C . ASP A 1 90 ? 0.628 5.931 -13.963 1.00 92.62 90 ASP A C 1
ATOM 650 O O . ASP A 1 90 ? 0.167 5.736 -15.084 1.00 92.62 90 ASP A O 1
ATOM 654 N N . VAL A 1 91 ? 1.743 5.328 -13.548 1.00 88.56 91 VAL A N 1
ATOM 655 C CA . VAL A 1 91 ? 2.519 4.376 -14.356 1.00 88.56 91 VAL A CA 1
ATOM 656 C C . VAL A 1 91 ? 2.059 2.933 -14.158 1.00 88.56 91 VAL A C 1
ATOM 658 O O . VAL A 1 91 ? 1.424 2.604 -13.150 1.00 88.56 91 VAL A O 1
ATOM 661 N N . ASN A 1 92 ? 2.428 2.056 -15.094 1.00 86.75 92 ASN A N 1
ATOM 662 C CA . ASN A 1 92 ? 2.165 0.625 -14.978 1.00 86.75 92 ASN A CA 1
ATOM 663 C C . ASN A 1 92 ? 2.950 0.024 -13.800 1.00 86.75 92 ASN A C 1
ATOM 665 O O . ASN A 1 92 ? 4.167 0.199 -13.719 1.00 86.75 92 ASN A O 1
ATOM 669 N N . GLN A 1 93 ? 2.253 -0.661 -12.892 1.00 85.06 93 GLN A N 1
ATOM 670 C CA . GLN A 1 93 ? 2.877 -1.345 -11.759 1.00 85.06 93 GLN A CA 1
ATOM 671 C C . GLN A 1 93 ? 3.264 -2.763 -12.155 1.00 85.06 93 GLN A C 1
ATOM 673 O O . GLN A 1 93 ? 2.488 -3.450 -12.816 1.00 85.06 93 GLN A O 1
ATOM 678 N N . ARG A 1 94 ? 4.456 -3.180 -11.742 1.00 80.31 94 ARG A N 1
ATOM 679 C CA . ARG A 1 94 ? 4.990 -4.523 -11.939 1.00 80.31 94 ARG A CA 1
ATOM 680 C C . ARG A 1 94 ? 5.981 -4.842 -10.830 1.00 80.31 94 ARG A C 1
ATOM 682 O O . ARG A 1 94 ? 6.610 -3.873 -10.340 1.00 80.31 94 ARG A O 1
#